Protein AF-A0A536K3T4-F1 (afdb_monomer_lite)

Foldseek 3Di:
DWEWEEEQADEPPDPDDDDDWWWDDDPPPDDPDDDDTYTDYHYAYDNDRPDDDPVLVVLVVVLVVLLVCLVPDPDDPVVSVVSVVVSVVSSVVSSVVRNDDDDDDDDPPPPPDDDDDDDDDDDDDDDDDDDDDDDDDDDDDDDDDDD

Sequence (147 aa):
MAVALQINLVSPNVTDFHPQNAAVASNGGCTGCDTVAWAIQYNIGADDPSQPSPEVRQLVAAMKAELAHIDSSSMTLAQAEAEIDGVIAQFRDLAASLTSQRDEATVPTTPSASPAPAGTPTPSGTPSPASGTTTATPSPAISPSPT

Radius of gyration: 37.5 Å; chains: 1; bounding box: 82×52×92 Å

Secondary structure (DSSP, 8-state):
-EEEEEEEEE-TT-S------------TT-SS----EEEEEEEEE-SSTT---HHHHHHHHHHHHHHHHHHHS---HHHHHHHHHHHHHHHHHHHHHHH------------------PPPPPP------------------------

pLDDT: mean 77.21, std 20.39, range [37.59, 96.81]

Structure (mmCIF, N/CA/C/O backbone):
data_AF-A0A536K3T4-F1
#
_entry.id   AF-A0A536K3T4-F1
#
loop_
_atom_site.group_PDB
_atom_site.id
_atom_site.type_symbol
_atom_site.label_atom_id
_atom_site.label_alt_id
_atom_site.label_comp_id
_atom_site.label_asym_id
_atom_site.label_entity_id
_atom_site.label_seq_id
_atom_site.pdbx_PDB_ins_code
_atom_site.Cartn_x
_atom_site.Cartn_y
_atom_site.Cartn_z
_atom_site.occupancy
_atom_site.B_iso_or_equiv
_atom_site.auth_seq_id
_atom_site.auth_comp_id
_atom_site.auth_asym_id
_atom_site.auth_atom_id
_atom_site.pdbx_PDB_model_num
ATOM 1 N N . MET A 1 1 ? -8.691 -3.110 13.087 1.00 87.69 1 MET A N 1
ATOM 2 C CA . MET A 1 1 ? -8.415 -2.760 11.677 1.00 87.69 1 MET A CA 1
ATOM 3 C C . MET A 1 1 ? -7.258 -3.614 11.183 1.00 87.69 1 MET A C 1
ATOM 5 O O . MET A 1 1 ? -6.480 -4.056 12.018 1.00 87.69 1 MET A O 1
ATOM 9 N N . ALA A 1 2 ? -7.159 -3.874 9.881 1.00 92.75 2 ALA A N 1
ATOM 10 C CA . ALA A 1 2 ? -6.054 -4.626 9.287 1.00 92.75 2 ALA A CA 1
ATOM 11 C C . ALA A 1 2 ? -5.630 -4.025 7.940 1.00 92.75 2 ALA A C 1
ATOM 13 O O . ALA A 1 2 ? -6.481 -3.625 7.149 1.00 92.75 2 ALA A O 1
ATOM 14 N N . VAL A 1 3 ? -4.328 -3.997 7.655 1.00 94.00 3 VAL A N 1
ATOM 15 C CA . VAL A 1 3 ? -3.789 -3.502 6.381 1.00 94.00 3 VAL A CA 1
ATOM 16 C C . VAL A 1 3 ? -2.708 -4.452 5.875 1.00 94.00 3 VAL A C 1
ATOM 18 O O . VAL A 1 3 ? -1.821 -4.840 6.631 1.00 94.00 3 VAL A O 1
ATOM 21 N N . ALA A 1 4 ? -2.776 -4.812 4.595 1.00 95.88 4 ALA A N 1
ATOM 22 C CA . ALA A 1 4 ? -1.800 -5.648 3.913 1.00 95.88 4 ALA A CA 1
ATOM 23 C C . ALA A 1 4 ? -1.393 -5.010 2.575 1.00 95.88 4 ALA A C 1
ATOM 25 O O . ALA A 1 4 ? -2.187 -4.930 1.633 1.00 95.88 4 ALA A O 1
ATOM 26 N N . LEU A 1 5 ? -0.147 -4.542 2.490 1.00 95.19 5 LEU A N 1
ATOM 27 C CA . LEU A 1 5 ? 0.412 -3.876 1.311 1.00 95.19 5 LEU A CA 1
ATOM 28 C C . LEU A 1 5 ? 1.543 -4.724 0.727 1.00 95.19 5 LEU A C 1
ATOM 30 O O . LEU A 1 5 ? 2.478 -5.087 1.442 1.00 95.19 5 LEU A O 1
ATOM 34 N N . GLN A 1 6 ? 1.472 -5.024 -0.569 1.00 95.12 6 GLN A N 1
ATOM 35 C CA . GLN A 1 6 ? 2.437 -5.896 -1.240 1.00 95.12 6 GLN A CA 1
ATOM 36 C C . GLN A 1 6 ? 2.824 -5.381 -2.630 1.00 95.12 6 GLN A C 1
ATOM 38 O O . GLN A 1 6 ? 1.965 -5.121 -3.468 1.00 95.12 6 GLN A O 1
ATOM 43 N N . ILE A 1 7 ? 4.127 -5.291 -2.902 1.00 93.12 7 ILE A N 1
ATOM 44 C CA . ILE A 1 7 ? 4.670 -5.099 -4.254 1.00 93.12 7 ILE A CA 1
ATOM 45 C C . ILE A 1 7 ? 5.516 -6.322 -4.579 1.00 93.12 7 ILE A C 1
ATOM 47 O O . ILE A 1 7 ? 6.496 -6.601 -3.892 1.00 93.12 7 ILE A O 1
ATOM 51 N N . ASN A 1 8 ? 5.140 -7.037 -5.632 1.00 92.06 8 ASN A N 1
ATOM 52 C CA . ASN A 1 8 ? 5.925 -8.122 -6.194 1.00 92.06 8 ASN A CA 1
ATOM 53 C C . ASN A 1 8 ? 6.708 -7.578 -7.389 1.00 92.06 8 ASN A C 1
ATOM 55 O O . ASN A 1 8 ? 6.102 -7.127 -8.360 1.00 92.06 8 ASN A O 1
ATOM 59 N N . LEU A 1 9 ? 8.039 -7.632 -7.321 1.00 90.44 9 LEU A N 1
ATOM 60 C CA . LEU A 1 9 ? 8.895 -7.449 -8.492 1.00 90.44 9 LEU A CA 1
ATOM 61 C C . LEU A 1 9 ? 9.038 -8.801 -9.179 1.00 90.44 9 LEU A C 1
ATOM 63 O O . LEU A 1 9 ? 9.450 -9.782 -8.560 1.00 90.44 9 LEU A O 1
ATOM 67 N N . VAL A 1 10 ? 8.648 -8.863 -10.444 1.00 91.12 10 VAL A N 1
ATOM 68 C CA . VAL A 1 10 ? 8.496 -10.114 -11.179 1.00 91.12 10 VAL A CA 1
ATOM 69 C C . VAL A 1 10 ? 9.396 -10.072 -12.401 1.00 91.12 10 VAL A C 1
ATOM 71 O O . VAL A 1 10 ? 9.423 -9.082 -13.129 1.00 91.12 10 VAL A O 1
ATOM 74 N N . SER A 1 11 ? 10.134 -11.156 -12.639 1.00 88.62 11 SER A N 1
ATOM 75 C CA . SER A 1 11 ? 10.880 -11.290 -13.888 1.00 88.62 11 SER A CA 1
ATOM 76 C C . SER A 1 11 ? 9.900 -11.347 -15.067 1.00 88.62 11 SER A C 1
ATOM 78 O O . SER A 1 11 ? 8.899 -12.065 -14.975 1.00 88.62 11 SER A O 1
ATOM 80 N N . PRO A 1 12 ? 10.189 -10.682 -16.199 1.00 85.38 12 PRO A N 1
ATOM 81 C CA . PRO A 1 12 ? 9.330 -10.732 -17.384 1.00 85.38 12 PRO A CA 1
ATOM 82 C C . PRO A 1 12 ? 9.155 -12.149 -17.959 1.00 85.38 12 PRO A C 1
ATOM 84 O O . PRO A 1 12 ? 8.228 -12.383 -18.728 1.00 85.38 12 PRO A O 1
ATOM 87 N N . ASN A 1 13 ? 10.012 -13.102 -17.573 1.00 88.75 13 ASN A N 1
ATOM 88 C CA . ASN A 1 13 ? 10.004 -14.476 -18.080 1.00 88.75 13 ASN A CA 1
ATOM 89 C C . ASN A 1 13 ? 9.280 -15.478 -17.163 1.00 88.75 13 ASN A C 1
ATOM 91 O O . ASN A 1 13 ? 9.396 -16.686 -17.378 1.00 88.75 13 ASN A O 1
ATOM 95 N N . VAL A 1 14 ? 8.582 -15.024 -16.115 1.00 89.88 14 VAL A N 1
ATOM 96 C CA . VAL A 1 14 ? 7.861 -15.943 -15.224 1.00 89.88 14 VAL A CA 1
ATOM 97 C C . VAL A 1 14 ? 6.678 -16.583 -15.963 1.00 89.88 14 VAL A C 1
ATOM 99 O O . VAL A 1 14 ? 5.908 -15.899 -16.634 1.00 89.88 14 VAL A O 1
ATOM 102 N N . THR A 1 15 ? 6.527 -17.902 -15.848 1.00 89.38 15 THR A N 1
ATOM 103 C CA . THR A 1 15 ? 5.439 -18.658 -16.499 1.00 89.38 15 THR A CA 1
ATOM 104 C C . THR A 1 15 ? 4.378 -19.152 -15.523 1.00 89.38 15 THR A C 1
ATOM 106 O O . THR A 1 15 ? 3.254 -19.423 -15.937 1.00 89.38 15 THR A O 1
ATOM 109 N N . ASP A 1 16 ? 4.717 -19.235 -14.239 1.00 92.38 16 ASP A N 1
ATOM 110 C CA . ASP A 1 16 ? 3.822 -19.622 -13.153 1.00 92.38 16 ASP A CA 1
ATOM 111 C C . ASP A 1 16 ? 3.853 -18.536 -12.072 1.00 92.38 16 ASP A C 1
ATOM 113 O O . ASP A 1 16 ? 4.888 -18.294 -11.447 1.00 92.38 16 ASP A O 1
ATOM 117 N N . PHE A 1 17 ? 2.744 -17.811 -11.908 1.00 92.00 17 PHE A N 1
ATOM 118 C CA . PHE A 1 17 ? 2.679 -16.640 -11.035 1.00 92.00 17 PHE A CA 1
ATOM 119 C C . PHE A 1 17 ? 1.302 -16.505 -10.377 1.00 92.00 17 PHE A C 1
ATOM 121 O O . PHE A 1 17 ? 0.324 -16.099 -11.006 1.00 92.00 17 PHE A O 1
ATOM 128 N N . HIS A 1 18 ? 1.242 -16.821 -9.080 1.00 94.50 18 HIS A N 1
ATOM 129 C CA . HIS A 1 18 ? 0.016 -16.843 -8.276 1.00 94.50 18 HIS A CA 1
ATOM 130 C C . HIS A 1 18 ? 0.171 -16.028 -6.977 1.00 94.50 18 HIS A C 1
ATOM 132 O O . HIS A 1 18 ? 0.276 -16.604 -5.892 1.00 94.50 18 HIS A O 1
ATOM 138 N N . PRO A 1 19 ? 0.218 -14.687 -7.053 1.00 94.12 19 PRO A N 1
ATOM 139 C CA . PRO A 1 19 ? 0.399 -13.850 -5.874 1.00 94.12 19 PRO A CA 1
ATOM 140 C C . PRO A 1 19 ? -0.878 -13.804 -5.021 1.00 94.12 19 PRO A C 1
ATOM 142 O O . PRO A 1 19 ? -1.991 -13.732 -5.548 1.00 94.12 19 PRO A O 1
ATOM 145 N N . GLN A 1 20 ? -0.712 -13.832 -3.698 1.00 95.62 20 GLN A N 1
ATOM 146 C CA . GLN A 1 20 ? -1.803 -13.790 -2.726 1.00 95.62 20 GLN A CA 1
ATOM 147 C C . GLN A 1 20 ? -1.548 -12.685 -1.702 1.00 95.62 20 GLN A C 1
ATOM 149 O O . GLN A 1 20 ? -0.506 -12.681 -1.051 1.00 95.62 20 GLN A O 1
ATOM 154 N N . ASN A 1 21 ? -2.539 -11.812 -1.524 1.00 96.44 21 ASN A N 1
ATOM 155 C CA . ASN A 1 21 ? -2.553 -10.774 -0.502 1.00 96.44 21 ASN A CA 1
ATOM 156 C C . ASN A 1 21 ? -3.934 -10.731 0.156 1.00 96.44 21 ASN A C 1
ATOM 158 O O . ASN A 1 21 ? -4.951 -10.760 -0.540 1.00 96.44 21 ASN A O 1
ATOM 162 N N . ALA A 1 22 ? -3.980 -10.649 1.482 1.00 95.75 22 ALA A N 1
ATOM 163 C CA . ALA A 1 22 ? -5.227 -10.612 2.232 1.00 95.75 22 ALA A CA 1
ATOM 164 C C . ALA A 1 22 ? -5.067 -9.803 3.520 1.00 95.75 22 ALA A C 1
ATOM 166 O O . ALA A 1 22 ? -4.049 -9.888 4.202 1.00 95.75 22 ALA A O 1
ATOM 167 N N . ALA A 1 23 ? -6.120 -9.073 3.879 1.00 96.50 23 ALA A N 1
ATOM 168 C CA . ALA A 1 23 ? -6.272 -8.423 5.171 1.00 96.50 23 ALA A CA 1
ATOM 169 C C . ALA A 1 23 ? -7.625 -8.823 5.755 1.00 96.50 23 ALA A C 1
ATOM 171 O O . ALA A 1 23 ? -8.633 -8.834 5.049 1.00 96.50 23 ALA A O 1
ATOM 172 N N . VAL A 1 24 ? -7.647 -9.161 7.043 1.00 94.06 24 VAL A N 1
ATOM 173 C CA . VAL A 1 24 ? -8.853 -9.617 7.738 1.00 94.06 24 VAL A CA 1
ATOM 174 C C . VAL A 1 24 ? -9.008 -8.819 9.022 1.00 94.06 24 VAL A C 1
ATOM 176 O O . VAL A 1 24 ? -8.098 -8.779 9.845 1.00 94.06 24 VAL A O 1
ATOM 179 N N . ALA A 1 25 ? -10.176 -8.208 9.202 1.00 92.62 25 ALA A N 1
ATOM 180 C CA . ALA A 1 25 ? -10.577 -7.559 10.442 1.00 92.62 25 ALA A CA 1
ATOM 181 C C . ALA A 1 25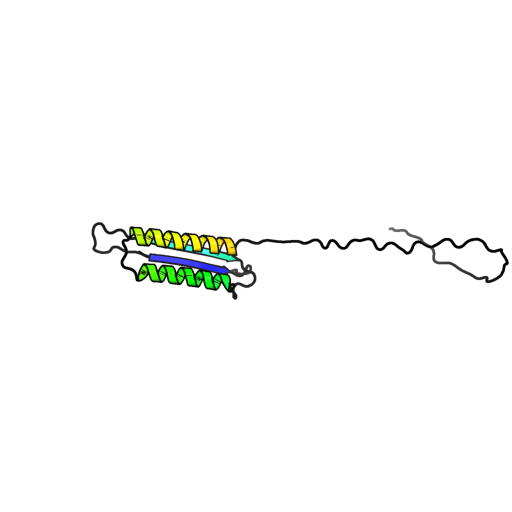 ? -11.936 -8.118 10.884 1.00 92.62 25 ALA A C 1
ATOM 183 O O . ALA A 1 25 ? -12.801 -8.376 10.051 1.00 92.62 25 ALA A O 1
ATOM 184 N N . SER A 1 26 ? -12.106 -8.335 12.188 1.00 90.88 26 SER A N 1
ATOM 185 C CA . SER A 1 26 ? -13.321 -8.904 12.779 1.00 90.88 26 SER A CA 1
ATOM 186 C C . SER A 1 26 ? -13.684 -8.153 14.057 1.00 90.88 26 SER A C 1
ATOM 188 O O . SER A 1 26 ? -12.801 -7.805 14.839 1.00 90.88 26 SER A O 1
ATOM 190 N N . ASN A 1 27 ? -14.979 -7.909 14.259 1.00 87.50 27 ASN A N 1
ATOM 191 C CA . ASN A 1 27 ? -15.574 -7.227 15.414 1.00 87.50 27 ASN A CA 1
ATOM 192 C C . ASN A 1 27 ? -16.348 -8.199 16.328 1.00 87.50 27 ASN A C 1
ATOM 194 O O 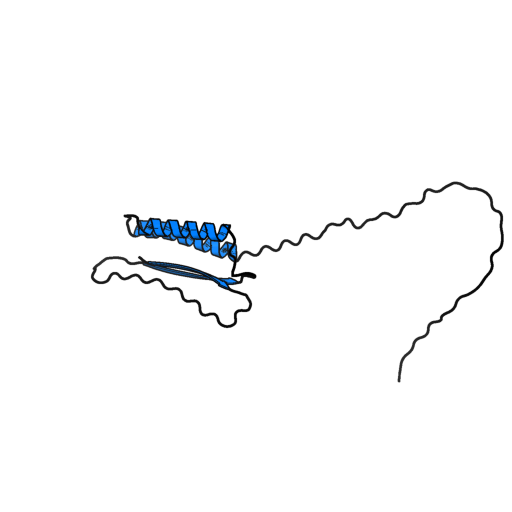. ASN A 1 27 ? -17.338 -7.826 16.958 1.00 87.50 27 ASN A O 1
ATOM 198 N N . GLY A 1 28 ? -15.924 -9.467 16.369 1.00 88.38 28 GLY A N 1
ATOM 199 C CA . GLY A 1 28 ? -16.628 -10.536 17.076 1.00 88.38 28 GLY A CA 1
ATOM 200 C C . GLY A 1 28 ? -17.036 -10.164 18.507 1.00 88.38 28 GLY A C 1
ATOM 201 O O . GLY A 1 28 ? -16.203 -9.785 19.326 1.00 88.38 28 GLY A O 1
ATOM 202 N N . GLY A 1 29 ? -18.329 -10.310 18.808 1.00 83.56 29 GLY A N 1
ATOM 203 C CA . GLY A 1 29 ? -18.873 -10.108 20.152 1.00 83.56 29 GLY A CA 1
ATOM 204 C C . GLY A 1 29 ? -19.131 -8.655 20.553 1.00 83.56 29 GLY A C 1
ATOM 205 O O . GLY A 1 29 ? -19.435 -8.423 21.722 1.00 83.56 29 GLY A O 1
ATOM 206 N N . CYS A 1 30 ? -19.054 -7.688 19.633 1.00 87.75 30 CYS A N 1
ATOM 207 C CA . CYS A 1 30 ? -19.441 -6.312 19.926 1.00 87.75 30 CYS A CA 1
ATOM 208 C C . CYS A 1 30 ? -20.604 -5.816 19.054 1.00 87.75 30 CYS A C 1
ATOM 210 O O . CYS A 1 30 ? -20.764 -6.204 17.896 1.00 87.75 30 CYS A O 1
ATOM 212 N N . THR A 1 31 ? -21.411 -4.920 19.623 1.00 84.25 31 THR A N 1
ATOM 213 C CA . THR A 1 31 ? -22.514 -4.251 18.927 1.00 84.25 31 THR A CA 1
ATOM 214 C C . THR A 1 31 ? -22.098 -2.820 18.628 1.00 84.25 31 THR A C 1
ATOM 216 O O . THR A 1 31 ? -21.816 -2.061 19.552 1.00 84.25 31 THR A O 1
ATOM 219 N N . GLY A 1 32 ? -22.080 -2.452 17.347 1.00 81.12 32 GLY A N 1
ATOM 220 C CA . GLY A 1 32 ? -21.764 -1.090 16.918 1.00 81.12 32 GLY A CA 1
ATOM 221 C C . GLY A 1 32 ? -20.273 -0.745 16.866 1.00 81.12 32 GLY A C 1
ATOM 222 O O . GLY A 1 32 ? -19.958 0.438 16.883 1.00 81.12 32 GLY A O 1
ATOM 223 N N . CYS A 1 33 ? -19.360 -1.727 16.809 1.00 88.69 33 CYS A N 1
ATOM 224 C CA . CYS A 1 33 ? -17.981 -1.433 16.405 1.00 88.69 33 CYS A CA 1
ATOM 225 C C . CYS A 1 33 ? -17.813 -1.572 14.900 1.00 88.69 33 CYS A C 1
ATOM 227 O O . CYS A 1 33 ? -18.253 -2.560 14.300 1.00 88.69 33 CYS A O 1
ATOM 229 N N . ASP A 1 34 ? -17.050 -0.643 14.349 1.00 86.50 34 ASP A N 1
ATOM 230 C CA . ASP A 1 34 ? -16.588 -0.677 12.977 1.00 86.50 34 ASP A CA 1
ATOM 231 C C . ASP A 1 34 ? -15.242 -1.400 12.882 1.00 86.50 34 ASP A C 1
ATOM 233 O O . ASP A 1 34 ? -14.367 -1.288 13.748 1.00 86.50 34 ASP A O 1
ATOM 237 N N . THR A 1 35 ? -15.071 -2.165 11.809 1.00 89.50 35 THR A N 1
ATOM 238 C CA . THR A 1 35 ? -13.794 -2.788 11.468 1.00 89.50 35 THR A CA 1
ATOM 239 C C . THR A 1 35 ? -13.516 -2.623 9.999 1.00 89.50 35 THR A C 1
ATOM 241 O O . THR A 1 35 ? -14.351 -2.955 9.163 1.00 89.50 35 THR A O 1
ATOM 244 N N . VAL A 1 36 ? -12.299 -2.190 9.705 1.00 89.88 36 VAL A N 1
ATOM 245 C CA . VAL A 1 36 ? -11.840 -1.948 8.344 1.00 89.88 36 VAL A CA 1
ATOM 246 C C . VAL A 1 36 ? -10.642 -2.838 8.031 1.00 89.88 36 VAL A C 1
ATOM 248 O O . VAL A 1 36 ? -9.786 -3.075 8.893 1.00 89.88 36 VAL A O 1
ATOM 251 N N . ALA A 1 37 ? -10.615 -3.364 6.807 1.00 94.56 37 ALA A N 1
ATOM 252 C CA . ALA A 1 37 ? -9.540 -4.192 6.283 1.00 94.56 37 ALA A CA 1
ATOM 253 C C . ALA A 1 37 ? -9.173 -3.755 4.858 1.00 94.56 37 ALA A C 1
ATOM 255 O O . ALA A 1 37 ? -10.050 -3.669 4.000 1.00 94.56 37 ALA A O 1
ATOM 256 N N . TRP A 1 38 ? -7.884 -3.522 4.605 1.00 94.50 38 TRP A N 1
ATOM 257 C CA . TRP A 1 38 ? -7.360 -3.140 3.290 1.00 94.50 38 TRP A CA 1
ATOM 258 C C . TRP A 1 38 ? -6.288 -4.110 2.824 1.00 94.50 38 TRP A C 1
ATOM 260 O O . TRP A 1 38 ? -5.312 -4.338 3.531 1.00 94.50 38 TRP A O 1
ATOM 270 N N . ALA A 1 39 ? -6.429 -4.626 1.606 1.00 96.81 39 ALA A N 1
ATOM 271 C CA . ALA A 1 39 ? -5.398 -5.413 0.945 1.00 96.81 39 ALA A CA 1
ATOM 272 C C . ALA A 1 39 ? -5.105 -4.806 -0.430 1.00 96.81 39 ALA A C 1
ATOM 274 O O . ALA A 1 39 ? -5.979 -4.781 -1.295 1.00 96.81 39 ALA A O 1
ATOM 275 N N . ILE A 1 40 ? -3.886 -4.301 -0.631 1.00 95.81 40 ILE A N 1
ATOM 276 C CA . ILE A 1 40 ? -3.442 -3.718 -1.903 1.00 95.81 40 ILE A CA 1
ATOM 277 C C . ILE A 1 40 ? -2.204 -4.462 -2.383 1.00 95.81 40 ILE A C 1
ATOM 279 O O . ILE A 1 40 ? -1.233 -4.614 -1.643 1.00 95.81 40 ILE A O 1
ATOM 283 N N . GLN A 1 41 ? -2.240 -4.926 -3.630 1.00 95.88 41 GLN A N 1
ATOM 284 C CA . GLN A 1 41 ? -1.146 -5.668 -4.241 1.00 95.88 41 GLN A CA 1
ATOM 285 C C . GLN A 1 41 ? -0.817 -5.121 -5.632 1.00 95.88 41 GLN A C 1
ATOM 287 O O . GLN A 1 41 ? -1.710 -4.994 -6.468 1.00 95.88 41 GLN A O 1
ATOM 292 N N . TYR A 1 42 ? 0.469 -4.887 -5.894 1.00 94.12 42 TYR A N 1
ATOM 293 C CA . TYR A 1 42 ? 1.009 -4.600 -7.222 1.00 94.12 42 TYR A CA 1
ATOM 294 C C . TYR A 1 42 ? 1.962 -5.705 -7.664 1.00 94.12 42 TYR A C 1
ATOM 296 O O . TYR A 1 42 ? 2.747 -6.214 -6.868 1.00 94.12 42 TYR A O 1
ATOM 304 N N . ASN A 1 43 ? 1.916 -6.041 -8.950 1.00 93.06 43 ASN A N 1
ATOM 305 C CA . ASN A 1 43 ? 2.856 -6.953 -9.589 1.00 93.06 43 ASN A CA 1
ATOM 306 C C . ASN A 1 43 ? 3.529 -6.183 -10.723 1.00 93.06 43 ASN A C 1
ATOM 308 O O . ASN A 1 43 ? 2.850 -5.765 -11.659 1.00 93.06 43 ASN A O 1
ATOM 312 N N . ILE A 1 44 ? 4.830 -5.945 -10.602 1.00 89.88 44 ILE A N 1
ATOM 313 C CA . ILE A 1 44 ? 5.581 -5.042 -11.473 1.00 89.88 44 ILE A CA 1
ATOM 314 C C . ILE A 1 44 ? 6.704 -5.833 -12.134 1.00 89.88 44 ILE A C 1
ATOM 316 O O . ILE A 1 44 ? 7.483 -6.496 -11.451 1.00 89.88 44 ILE A O 1
ATOM 320 N N . GLY A 1 45 ? 6.772 -5.771 -13.463 1.00 88.00 45 GLY A N 1
ATOM 321 C CA . GLY A 1 45 ? 7.870 -6.356 -14.226 1.00 88.00 45 GLY A CA 1
ATOM 322 C C . GLY A 1 45 ? 9.170 -5.596 -13.971 1.00 88.00 45 GLY A C 1
ATOM 323 O O . GLY A 1 45 ? 9.178 -4.371 -14.061 1.00 88.00 45 GLY A O 1
ATOM 324 N N . ALA A 1 46 ? 10.250 -6.306 -13.660 1.00 85.75 46 ALA A N 1
ATOM 325 C CA . ALA A 1 46 ? 11.575 -5.723 -13.464 1.00 85.75 46 ALA A CA 1
ATOM 326 C C . ALA A 1 46 ? 12.651 -6.588 -14.132 1.00 85.75 46 ALA A C 1
ATOM 328 O O . ALA A 1 46 ? 12.581 -7.818 -14.070 1.00 85.75 46 ALA A O 1
ATOM 329 N N . ASP A 1 47 ? 13.655 -5.943 -14.734 1.00 83.19 47 ASP A N 1
ATOM 330 C CA . ASP A 1 47 ? 14.789 -6.638 -15.360 1.00 83.19 47 ASP A CA 1
ATOM 331 C C . ASP A 1 47 ? 15.635 -7.386 -14.319 1.00 83.19 47 ASP A C 1
ATOM 333 O O . ASP A 1 47 ? 15.970 -8.555 -14.513 1.00 83.19 47 ASP A O 1
ATOM 337 N N . ASP A 1 48 ? 15.911 -6.741 -13.179 1.00 82.94 48 ASP A N 1
ATOM 338 C CA . ASP A 1 48 ? 16.484 -7.370 -11.985 1.00 82.94 48 ASP A CA 1
ATOM 339 C C . ASP A 1 48 ? 15.516 -7.230 -10.792 1.00 82.94 48 ASP A C 1
ATOM 341 O O . ASP A 1 48 ? 15.555 -6.235 -10.063 1.00 82.94 48 ASP A O 1
ATOM 345 N N . PRO A 1 49 ? 14.636 -8.220 -10.553 1.00 81.94 49 PRO A N 1
ATOM 346 C CA . PRO A 1 49 ? 13.704 -8.186 -9.429 1.00 81.94 49 PRO A CA 1
ATOM 347 C C . PRO A 1 49 ? 14.379 -8.443 -8.068 1.00 81.94 49 PRO A C 1
ATOM 349 O O . PRO A 1 49 ? 13.725 -8.303 -7.034 1.00 81.94 49 PRO A O 1
ATOM 352 N N . SER A 1 50 ? 15.661 -8.836 -8.035 1.00 83.19 50 SER A N 1
ATOM 353 C CA . SER A 1 50 ? 16.361 -9.222 -6.801 1.00 83.19 50 SER A CA 1
ATOM 354 C C . SER A 1 50 ? 16.988 -8.044 -6.049 1.00 83.19 50 SER A C 1
ATOM 356 O O . SER A 1 50 ? 17.296 -8.162 -4.860 1.00 83.19 50 SER A O 1
ATOM 358 N N . GLN A 1 51 ? 17.143 -6.893 -6.708 1.00 78.19 51 GLN A N 1
ATOM 359 C CA . GLN A 1 51 ? 17.829 -5.729 -6.150 1.00 78.19 51 GLN A CA 1
ATOM 360 C C . GLN A 1 51 ? 17.003 -4.445 -6.295 1.00 78.19 51 GLN A C 1
ATOM 362 O O . GLN A 1 51 ? 17.271 -3.626 -7.173 1.00 78.19 51 GLN A O 1
ATOM 367 N N . PRO A 1 52 ? 16.029 -4.204 -5.396 1.00 80.31 52 PRO A N 1
ATOM 368 C CA . PRO A 1 52 ? 15.374 -2.904 -5.328 1.00 80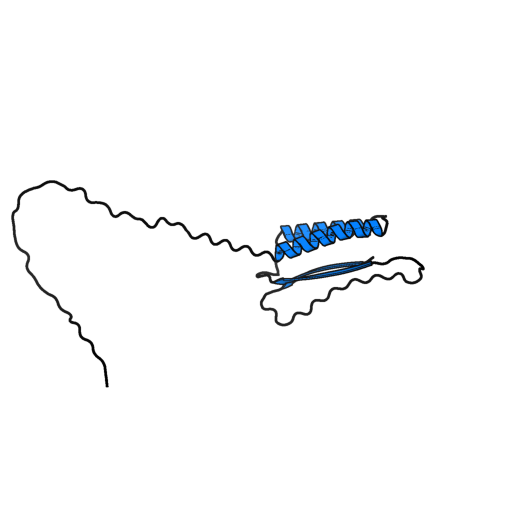.31 52 PRO A CA 1
ATOM 369 C C . PRO A 1 52 ? 16.396 -1.810 -4.994 1.00 80.31 52 PRO A C 1
ATOM 371 O O . PRO A 1 52 ? 17.318 -2.031 -4.196 1.00 80.31 52 PRO A O 1
ATOM 374 N N . SER A 1 53 ? 16.213 -0.621 -5.575 1.00 84.44 53 SER A N 1
ATOM 375 C CA . SER A 1 53 ? 17.114 0.512 -5.358 1.00 84.44 53 SER A CA 1
ATOM 376 C C . SER A 1 53 ? 17.161 0.930 -3.873 1.00 84.44 53 SER A C 1
ATOM 378 O O . SER A 1 53 ? 16.224 0.651 -3.109 1.00 84.44 53 SER A O 1
ATOM 380 N N . PRO A 1 54 ? 18.243 1.586 -3.410 1.00 86.56 54 PRO A N 1
ATOM 381 C CA . PRO A 1 54 ? 18.319 2.129 -2.054 1.00 86.56 54 PRO A CA 1
ATOM 382 C C . PRO A 1 54 ? 17.122 3.013 -1.681 1.00 86.56 54 PRO A C 1
ATOM 384 O O . PRO A 1 54 ? 16.606 2.891 -0.572 1.00 86.56 54 PRO A O 1
ATOM 387 N N . GLU A 1 55 ? 16.652 3.836 -2.615 1.00 84.62 55 GLU A N 1
ATOM 388 C CA . GLU A 1 55 ? 15.525 4.754 -2.441 1.00 84.62 55 GLU A CA 1
ATOM 389 C C . GLU A 1 55 ? 14.222 3.985 -2.200 1.00 84.62 55 GLU A C 1
ATOM 391 O O . GLU A 1 55 ? 13.497 4.280 -1.250 1.00 84.62 55 GLU A O 1
ATOM 396 N N . VAL A 1 56 ? 13.963 2.937 -2.992 1.00 87.69 56 VAL A N 1
ATOM 397 C CA . VAL A 1 56 ? 12.800 2.052 -2.815 1.00 87.69 56 VAL A CA 1
ATOM 398 C C . VAL A 1 56 ? 12.828 1.405 -1.432 1.00 87.69 56 VAL A C 1
ATOM 400 O O . VAL A 1 56 ? 11.823 1.400 -0.721 1.00 87.69 56 VAL A O 1
ATOM 403 N N . ARG A 1 57 ? 13.989 0.888 -1.009 1.00 89.94 57 ARG A N 1
ATOM 404 C CA . ARG A 1 57 ? 14.145 0.279 0.322 1.00 89.94 57 ARG A CA 1
ATOM 405 C C . ARG A 1 57 ? 13.885 1.282 1.442 1.00 89.94 57 ARG A C 1
ATOM 407 O O . ARG A 1 57 ? 13.252 0.926 2.434 1.00 89.94 57 ARG A O 1
ATOM 414 N N . GLN A 1 58 ? 14.357 2.516 1.285 1.00 90.31 58 GLN A N 1
ATOM 415 C CA . GLN A 1 58 ? 14.166 3.572 2.270 1.00 90.31 58 GLN A CA 1
ATOM 416 C C . GLN A 1 58 ? 12.698 3.997 2.369 1.00 90.31 58 GLN A C 1
ATOM 418 O O . GLN A 1 58 ? 12.185 4.114 3.479 1.00 90.31 58 GLN A O 1
ATOM 423 N N . LEU A 1 59 ? 12.002 4.141 1.239 1.00 90.44 59 LEU A N 1
ATOM 424 C CA . LEU A 1 59 ? 10.578 4.471 1.231 1.00 90.44 59 LEU A CA 1
ATOM 425 C C . LEU A 1 59 ? 9.733 3.351 1.853 1.00 90.44 59 LEU A C 1
ATOM 427 O O . LEU A 1 59 ? 8.863 3.613 2.678 1.00 90.44 59 LEU A O 1
ATOM 431 N N . VAL A 1 60 ? 10.037 2.087 1.543 1.00 91.88 60 VAL A N 1
ATOM 432 C CA . VAL A 1 60 ? 9.382 0.939 2.193 1.00 91.88 60 VAL A CA 1
ATOM 433 C C . VAL A 1 60 ? 9.640 0.929 3.701 1.00 91.88 60 VAL A C 1
ATOM 435 O O . VAL A 1 60 ? 8.732 0.628 4.475 1.00 91.88 60 VAL A O 1
ATOM 438 N N . ALA A 1 61 ? 10.858 1.252 4.142 1.00 93.50 61 ALA A N 1
ATOM 439 C CA . ALA A 1 61 ? 11.172 1.344 5.565 1.00 93.50 61 ALA A CA 1
ATOM 440 C C . ALA A 1 61 ? 10.402 2.484 6.255 1.00 93.50 61 ALA A C 1
ATOM 442 O O . ALA A 1 61 ? 9.911 2.284 7.364 1.00 93.50 61 ALA A O 1
ATOM 443 N N . ALA A 1 62 ? 10.251 3.634 5.592 1.00 93.75 62 ALA A N 1
ATOM 444 C CA . ALA A 1 62 ? 9.463 4.758 6.092 1.00 93.75 62 ALA A CA 1
ATOM 445 C C . ALA A 1 62 ? 7.981 4.382 6.253 1.00 93.75 62 ALA A C 1
ATOM 447 O O . ALA A 1 62 ? 7.446 4.506 7.351 1.00 93.75 62 ALA A O 1
ATOM 448 N N . MET A 1 63 ? 7.360 3.797 5.221 1.00 93.25 63 MET A N 1
ATOM 449 C CA . MET A 1 63 ? 5.967 3.332 5.292 1.00 93.25 63 MET A CA 1
ATOM 450 C C . MET A 1 63 ? 5.760 2.283 6.397 1.00 93.25 63 MET A C 1
ATOM 452 O O . MET A 1 63 ? 4.755 2.303 7.102 1.00 93.25 63 MET A O 1
ATOM 456 N N . LYS A 1 64 ? 6.722 1.369 6.600 1.00 93.88 64 LYS A N 1
ATOM 457 C CA . LYS A 1 64 ? 6.676 0.399 7.711 1.00 93.88 64 LYS A CA 1
ATOM 458 C C . LYS A 1 64 ? 6.725 1.078 9.077 1.00 93.88 64 LYS A C 1
ATOM 460 O O . LYS A 1 64 ? 6.028 0.639 9.988 1.00 93.88 64 LYS A O 1
ATOM 465 N N . ALA A 1 65 ? 7.556 2.106 9.228 1.00 94.44 65 ALA A N 1
ATOM 466 C CA . ALA A 1 65 ? 7.651 2.860 10.471 1.00 94.44 65 ALA A CA 1
ATOM 467 C C . ALA A 1 65 ? 6.350 3.622 10.764 1.00 94.44 65 ALA A C 1
ATOM 469 O O . ALA A 1 65 ? 5.899 3.624 11.905 1.00 94.44 65 ALA A O 1
ATOM 470 N N . GLU A 1 66 ? 5.722 4.200 9.741 1.00 93.62 66 GLU A N 1
ATOM 471 C CA . GLU A 1 66 ? 4.433 4.890 9.851 1.00 93.62 66 GLU A CA 1
ATOM 472 C C . GLU A 1 66 ? 3.310 3.923 10.254 1.00 93.62 66 GLU A C 1
ATOM 474 O O . GLU A 1 66 ? 2.610 4.162 11.234 1.00 93.62 66 GLU A O 1
ATOM 479 N N . LEU A 1 67 ? 3.218 2.752 9.614 1.00 93.06 67 LEU A N 1
ATOM 480 C CA . LEU A 1 67 ? 2.264 1.709 10.015 1.00 93.06 67 LEU A CA 1
ATOM 481 C C . LEU A 1 67 ? 2.489 1.222 11.455 1.00 93.06 67 LEU A C 1
ATOM 483 O O . LEU A 1 67 ? 1.528 1.043 12.199 1.00 93.06 67 LEU A O 1
ATOM 487 N N . ALA A 1 68 ? 3.746 1.035 11.870 1.00 93.44 68 ALA A N 1
ATOM 488 C CA . ALA A 1 68 ? 4.073 0.646 13.243 1.00 93.44 68 ALA A CA 1
ATOM 489 C C . ALA A 1 68 ? 3.735 1.752 14.260 1.00 93.44 68 ALA A C 1
ATOM 491 O O . ALA A 1 68 ? 3.335 1.467 15.391 1.00 93.44 68 ALA A O 1
ATOM 492 N N . HIS A 1 69 ? 3.875 3.020 13.870 1.00 92.94 69 HIS A N 1
ATOM 493 C CA . HIS A 1 69 ? 3.450 4.151 14.684 1.00 92.94 69 HIS A CA 1
ATOM 494 C C . HIS A 1 69 ? 1.930 4.162 14.872 1.00 92.94 69 HIS A C 1
ATOM 496 O O . HIS A 1 69 ? 1.465 4.333 15.999 1.00 92.94 69 HIS A O 1
ATOM 502 N N . ILE A 1 70 ? 1.166 3.919 13.804 1.00 91.44 70 ILE A N 1
ATOM 503 C CA . ILE A 1 70 ? -0.299 3.863 13.857 1.00 91.44 70 ILE A CA 1
ATOM 504 C C . ILE A 1 70 ? -0.766 2.716 14.765 1.00 91.44 70 ILE A C 1
ATOM 506 O O . ILE A 1 70 ? -1.629 2.925 15.611 1.00 91.44 70 ILE A O 1
ATOM 510 N N . ASP A 1 71 ? -0.150 1.535 14.644 1.00 90.06 71 ASP A N 1
ATOM 511 C CA . ASP A 1 71 ? -0.477 0.348 15.452 1.00 90.06 71 ASP A CA 1
ATOM 512 C C . ASP A 1 71 ? -0.185 0.535 16.952 1.00 90.06 71 ASP A C 1
ATOM 514 O O . ASP A 1 71 ? -0.941 0.079 17.809 1.00 90.06 71 ASP A O 1
ATOM 518 N N . SER A 1 72 ? 0.898 1.243 17.285 1.00 92.06 72 SER A N 1
ATOM 519 C CA . SER A 1 72 ? 1.335 1.438 18.675 1.00 92.06 72 SER A CA 1
ATOM 520 C C . SER A 1 72 ? 0.730 2.660 19.373 1.00 92.06 72 SER A C 1
ATOM 522 O O . SER A 1 72 ? 0.883 2.811 20.588 1.00 92.06 72 SER A O 1
ATOM 524 N N . SER A 1 73 ? 0.043 3.536 18.640 1.00 91.31 73 SER A N 1
ATOM 525 C CA . SER A 1 73 ? -0.497 4.785 19.178 1.00 91.31 73 SER A CA 1
ATOM 526 C C . SER A 1 73 ? -1.944 4.646 19.645 1.00 91.31 73 SER A C 1
ATOM 528 O O . SER A 1 73 ? -2.775 3.985 19.026 1.00 91.31 73 SER A O 1
ATOM 530 N N . SER A 1 74 ? -2.292 5.342 20.729 1.00 89.00 74 SER A N 1
ATOM 531 C CA . SER A 1 74 ? -3.679 5.452 21.183 1.00 89.00 74 SER A CA 1
ATOM 532 C C . SER A 1 74 ? -4.421 6.512 20.364 1.00 89.00 74 SER A C 1
ATOM 534 O O . SER A 1 74 ? -4.374 7.699 20.692 1.00 89.00 74 SER A O 1
ATOM 536 N N . MET A 1 75 ? -5.104 6.096 19.303 1.00 90.31 75 MET A N 1
ATOM 537 C CA . MET A 1 75 ? -5.900 6.982 18.451 1.00 90.31 75 MET A CA 1
ATOM 538 C C . MET A 1 75 ? -7.290 6.406 18.166 1.00 90.31 75 MET A C 1
ATOM 540 O O . MET A 1 75 ? -7.555 5.225 18.391 1.00 90.31 75 MET A O 1
ATOM 544 N N . THR A 1 76 ? -8.206 7.261 17.710 1.00 91.31 76 THR A N 1
ATOM 545 C CA . THR A 1 76 ? -9.534 6.816 17.260 1.00 91.31 76 THR A CA 1
ATOM 546 C C . THR A 1 76 ? -9.427 6.056 15.937 1.00 91.31 76 THR A C 1
ATOM 548 O O . THR A 1 76 ? -8.479 6.265 15.183 1.00 91.31 76 THR A O 1
ATOM 551 N N . LEU A 1 77 ? -10.419 5.215 15.615 1.00 87.81 77 LEU A N 1
ATOM 552 C CA . LEU A 1 77 ? -10.452 4.509 14.328 1.00 87.81 77 LEU A CA 1
ATOM 553 C C . LEU A 1 77 ? -10.377 5.485 13.143 1.00 87.81 77 LEU A C 1
ATOM 555 O O . LEU A 1 77 ? -9.568 5.281 12.250 1.00 87.81 77 LEU A O 1
ATOM 559 N N . ALA A 1 78 ? -11.143 6.578 13.184 1.00 90.81 78 ALA A N 1
ATOM 560 C CA . ALA A 1 78 ? -11.151 7.581 12.120 1.00 90.81 78 ALA A CA 1
ATOM 561 C C . ALA A 1 78 ? -9.787 8.274 11.930 1.00 90.81 78 ALA A C 1
ATOM 563 O O . ALA A 1 78 ? -9.400 8.578 10.807 1.00 90.81 78 ALA A O 1
ATOM 564 N N . GLN A 1 79 ? -9.039 8.518 13.014 1.00 93.19 79 GLN A N 1
ATOM 565 C CA . GLN A 1 79 ? -7.667 9.026 12.901 1.00 93.19 79 GLN A CA 1
ATOM 566 C C . GLN A 1 79 ? -6.730 7.979 12.304 1.00 93.19 79 GLN A C 1
ATOM 568 O O . GLN A 1 79 ? -5.955 8.308 11.414 1.00 93.19 79 GLN A O 1
ATOM 573 N N . ALA A 1 80 ? -6.827 6.728 12.757 1.00 92.06 80 ALA A N 1
ATOM 574 C CA . ALA A 1 80 ? -6.002 5.645 12.236 1.00 92.06 80 ALA A CA 1
ATOM 575 C C . ALA A 1 80 ? -6.245 5.415 10.737 1.00 92.06 80 ALA A C 1
ATOM 577 O O . ALA A 1 80 ? -5.299 5.189 9.988 1.00 92.06 80 ALA A O 1
ATOM 578 N N . GLU A 1 81 ? -7.499 5.523 10.294 1.00 92.62 81 GLU A N 1
ATOM 579 C CA . GLU A 1 81 ? -7.879 5.466 8.881 1.00 92.62 81 GLU A CA 1
ATOM 580 C C . GLU A 1 81 ? -7.267 6.613 8.073 1.00 92.62 81 GLU A C 1
ATOM 582 O O . GLU A 1 81 ? -6.666 6.354 7.035 1.00 92.62 81 GLU A O 1
ATOM 587 N N . ALA A 1 82 ? -7.340 7.854 8.563 1.00 94.69 82 ALA A N 1
ATOM 588 C CA . ALA A 1 82 ? -6.764 9.005 7.867 1.00 94.69 82 ALA A CA 1
ATOM 589 C C . ALA A 1 82 ? -5.234 8.902 7.706 1.00 94.69 82 ALA A C 1
ATOM 591 O O . ALA A 1 82 ? -4.696 9.244 6.654 1.00 94.69 82 ALA A O 1
ATOM 592 N N . GLU A 1 83 ? -4.532 8.408 8.728 1.00 94.56 83 GLU A N 1
ATOM 593 C CA . GLU A 1 83 ? -3.084 8.161 8.662 1.00 94.56 83 GLU A CA 1
ATOM 594 C C . GLU A 1 83 ? -2.764 7.012 7.683 1.00 94.56 83 GLU A C 1
ATOM 596 O O . GLU A 1 83 ? -1.860 7.113 6.851 1.00 94.56 83 GLU A O 1
ATOM 601 N N . ILE A 1 84 ? -3.555 5.931 7.694 1.00 95.06 84 ILE A N 1
ATOM 602 C CA . ILE A 1 84 ? -3.405 4.823 6.735 1.00 95.06 84 ILE A CA 1
ATOM 603 C C . ILE A 1 84 ? -3.663 5.266 5.301 1.00 95.06 84 ILE A C 1
ATOM 605 O O . ILE A 1 84 ? -2.960 4.802 4.404 1.00 95.06 84 ILE A O 1
ATOM 609 N N . ASP A 1 85 ? -4.620 6.158 5.060 1.00 95.62 85 ASP A N 1
ATOM 610 C CA . ASP A 1 85 ? -4.849 6.724 3.730 1.00 95.62 85 ASP A CA 1
ATOM 611 C C . ASP A 1 85 ? -3.592 7.440 3.208 1.00 95.62 85 ASP A C 1
ATOM 613 O O . ASP A 1 85 ? -3.261 7.321 2.023 1.00 95.62 85 ASP A O 1
ATOM 617 N N . GLY A 1 86 ? -2.840 8.101 4.096 1.00 95.38 86 GLY A N 1
ATOM 618 C CA . GLY A 1 86 ? -1.524 8.671 3.805 1.00 95.38 86 GLY A CA 1
ATOM 619 C C . GLY A 1 86 ? -0.499 7.613 3.388 1.00 95.38 86 GLY A C 1
ATOM 620 O O . GLY A 1 86 ? 0.127 7.738 2.332 1.00 95.38 86 GLY A O 1
ATOM 621 N N . VAL A 1 87 ? -0.380 6.524 4.153 1.00 95.50 87 VAL A N 1
ATOM 622 C CA . VAL A 1 87 ? 0.503 5.394 3.807 1.00 95.50 87 VAL A CA 1
ATOM 623 C C . VAL A 1 87 ? 0.100 4.759 2.473 1.00 95.50 87 VAL A C 1
ATOM 625 O O . VAL A 1 87 ? 0.951 4.445 1.641 1.00 95.50 87 VAL A O 1
ATOM 628 N N . ILE A 1 88 ? -1.200 4.576 2.236 1.00 95.56 88 ILE A N 1
ATOM 629 C CA . ILE A 1 88 ? -1.729 4.011 0.991 1.00 95.56 88 ILE A CA 1
ATOM 630 C C . ILE A 1 88 ? -1.396 4.920 -0.197 1.00 95.56 88 ILE A C 1
ATOM 632 O O . ILE A 1 88 ? -1.062 4.411 -1.270 1.00 95.56 88 ILE A O 1
ATOM 636 N N . ALA A 1 89 ? -1.468 6.242 -0.036 1.00 96.38 89 ALA A N 1
ATOM 637 C CA . ALA A 1 89 ? -1.064 7.184 -1.075 1.00 96.38 89 ALA A CA 1
ATOM 638 C C . ALA A 1 89 ? 0.431 7.042 -1.406 1.00 96.38 89 ALA A C 1
ATOM 640 O O . ALA A 1 89 ? 0.770 6.809 -2.565 1.00 96.38 89 ALA A O 1
ATOM 641 N N . GLN A 1 90 ? 1.307 7.039 -0.395 1.00 94.50 90 GLN A N 1
ATOM 642 C CA . GLN A 1 90 ? 2.748 6.817 -0.589 1.00 94.50 90 GLN A CA 1
ATOM 643 C C . GLN A 1 90 ? 3.041 5.474 -1.275 1.00 94.50 90 GLN A C 1
ATOM 645 O O . GLN A 1 90 ? 3.901 5.375 -2.151 1.00 94.50 90 GLN A O 1
ATOM 650 N N . PHE A 1 91 ? 2.298 4.429 -0.910 1.00 95.00 91 PHE A N 1
ATOM 651 C CA . PHE A 1 91 ? 2.423 3.104 -1.506 1.00 95.00 91 PHE A CA 1
ATOM 652 C C . PHE A 1 91 ? 2.029 3.086 -2.990 1.00 95.00 91 PHE A C 1
ATOM 654 O O . PHE A 1 91 ? 2.708 2.458 -3.807 1.00 95.00 91 PHE A O 1
ATOM 661 N N . ARG A 1 92 ? 0.953 3.795 -3.356 1.00 94.75 92 ARG A N 1
ATOM 662 C CA . ARG A 1 92 ? 0.529 3.979 -4.754 1.00 94.75 92 ARG A CA 1
ATOM 663 C C . ARG A 1 92 ? 1.569 4.755 -5.554 1.00 94.75 92 ARG A C 1
ATOM 665 O O . ARG A 1 92 ? 1.882 4.348 -6.671 1.00 94.75 92 ARG A O 1
ATOM 672 N N . ASP A 1 93 ? 2.134 5.809 -4.976 1.00 93.44 93 ASP A N 1
ATOM 673 C CA . ASP A 1 93 ? 3.173 6.618 -5.617 1.00 93.44 93 ASP A CA 1
ATOM 674 C C . ASP A 1 93 ? 4.455 5.810 -5.845 1.00 93.44 93 ASP A C 1
ATOM 676 O O . ASP A 1 93 ? 5.049 5.873 -6.923 1.00 93.44 93 ASP A O 1
ATOM 680 N N . LEU A 1 94 ? 4.846 4.969 -4.880 1.00 91.69 94 LEU A N 1
ATOM 681 C CA . LEU A 1 94 ? 5.951 4.030 -5.060 1.00 91.69 94 LEU A CA 1
ATOM 682 C C . LEU A 1 94 ? 5.678 3.082 -6.228 1.00 91.69 94 LEU A C 1
ATOM 684 O O . LEU A 1 94 ? 6.521 2.943 -7.114 1.00 91.69 94 LEU A O 1
ATOM 688 N N . ALA A 1 95 ? 4.506 2.448 -6.259 1.00 91.62 95 ALA A N 1
ATOM 689 C CA . ALA A 1 95 ? 4.144 1.549 -7.348 1.00 91.62 95 ALA A CA 1
ATOM 690 C C . ALA A 1 95 ? 4.171 2.267 -8.708 1.00 91.62 95 ALA A C 1
ATOM 692 O O . ALA A 1 95 ? 4.746 1.744 -9.662 1.00 91.62 95 ALA A O 1
ATOM 693 N N . ALA A 1 96 ? 3.638 3.490 -8.779 1.00 91.00 96 ALA A N 1
ATOM 694 C CA . ALA A 1 96 ? 3.680 4.314 -9.982 1.00 91.00 96 ALA A CA 1
ATOM 695 C C . ALA A 1 96 ? 5.123 4.623 -10.418 1.00 91.00 96 ALA A C 1
ATOM 697 O O . ALA A 1 96 ? 5.450 4.499 -11.603 1.00 91.00 96 ALA A O 1
ATOM 698 N N . SER A 1 97 ? 6.005 4.955 -9.469 1.00 88.06 97 SER A N 1
ATOM 699 C CA . SER A 1 97 ? 7.420 5.227 -9.748 1.00 88.06 97 SER A CA 1
ATOM 700 C C . SER A 1 97 ? 8.142 4.005 -10.320 1.00 88.06 97 SER A C 1
ATOM 702 O O . SER A 1 97 ? 8.890 4.132 -11.283 1.00 88.06 97 SER A O 1
ATOM 704 N N . LEU A 1 98 ? 7.844 2.808 -9.804 1.00 86.56 98 LEU A N 1
ATOM 705 C CA . LEU A 1 98 ? 8.422 1.545 -10.268 1.00 86.56 98 LEU A CA 1
ATOM 706 C C . LEU A 1 98 ? 7.927 1.143 -11.663 1.00 86.56 98 LEU A C 1
ATOM 708 O O . LEU A 1 98 ? 8.641 0.465 -12.393 1.00 86.56 98 LEU A O 1
ATOM 712 N N . THR A 1 99 ? 6.718 1.556 -12.048 1.00 83.00 99 THR A N 1
ATOM 713 C CA . THR A 1 99 ? 6.178 1.322 -13.400 1.00 83.00 99 THR A CA 1
ATOM 714 C C . THR A 1 99 ? 6.574 2.389 -14.421 1.00 83.00 99 THR A C 1
ATOM 716 O O . THR A 1 99 ? 6.329 2.219 -15.615 1.00 83.00 99 THR A O 1
ATOM 719 N N . SER A 1 100 ? 7.162 3.499 -13.975 1.00 76.06 100 SER A N 1
ATOM 720 C CA . SER A 1 100 ? 7.511 4.618 -14.847 1.00 76.06 100 SER A CA 1
ATOM 721 C C . SER A 1 100 ? 8.835 4.345 -15.557 1.00 76.06 100 SER A C 1
ATOM 723 O O . SER A 1 100 ? 9.906 4.536 -14.990 1.00 76.06 100 SER A O 1
ATOM 725 N N . GLN A 1 101 ? 8.764 3.928 -16.821 1.00 61.22 101 GLN A N 1
ATOM 726 C CA . GLN A 1 101 ? 9.933 3.843 -17.697 1.00 61.22 101 GLN A CA 1
ATOM 727 C C . GLN A 1 101 ? 10.129 5.164 -18.444 1.00 61.22 101 GLN A C 1
ATOM 729 O O . GLN A 1 101 ? 9.188 5.699 -19.035 1.00 61.22 101 GLN A O 1
ATOM 734 N N . ARG A 1 102 ? 11.354 5.697 -18.418 1.00 49.91 102 ARG A N 1
ATOM 735 C CA . ARG A 1 102 ? 11.736 6.891 -19.178 1.00 49.91 102 ARG A CA 1
ATOM 736 C C . ARG A 1 102 ? 12.908 6.560 -20.092 1.00 49.91 102 ARG A C 1
ATOM 738 O O . ARG A 1 102 ? 14.056 6.573 -19.660 1.00 49.91 102 ARG A O 1
ATOM 745 N N . ASP A 1 103 ? 12.596 6.312 -21.357 1.00 49.06 103 ASP A N 1
ATOM 746 C CA . ASP A 1 103 ? 13.588 6.189 -22.419 1.00 49.06 103 ASP A CA 1
ATOM 747 C C . ASP A 1 103 ? 14.078 7.579 -22.846 1.00 49.06 103 ASP A C 1
ATOM 749 O O . ASP A 1 103 ? 13.331 8.375 -23.419 1.00 49.06 103 ASP A O 1
ATOM 753 N N . GLU A 1 104 ? 15.349 7.879 -22.579 1.00 43.16 104 GLU A N 1
ATOM 754 C CA . GLU A 1 104 ? 16.045 9.024 -23.168 1.00 43.16 104 GLU A CA 1
ATOM 755 C C . GLU A 1 104 ? 17.033 8.547 -24.226 1.00 43.16 104 GLU A C 1
ATOM 757 O O . GLU A 1 104 ? 18.117 8.048 -23.926 1.00 43.16 104 GLU A O 1
ATOM 762 N N . ALA A 1 105 ? 16.668 8.741 -25.491 1.00 48.47 105 ALA A N 1
ATOM 763 C CA . ALA A 1 105 ? 17.585 8.567 -26.603 1.00 48.47 105 ALA A CA 1
ATOM 764 C C . ALA A 1 105 ? 18.249 9.909 -26.935 1.00 48.47 105 ALA A C 1
ATOM 766 O O . ALA A 1 105 ? 17.652 10.775 -27.577 1.00 48.47 105 ALA A O 1
ATOM 767 N N . THR A 1 106 ? 19.509 10.079 -26.536 1.00 51.78 106 THR A N 1
ATOM 768 C CA . THR A 1 106 ? 20.344 11.174 -27.040 1.00 51.78 106 THR A CA 1
ATOM 769 C C . THR A 1 106 ? 20.964 10.722 -28.353 1.00 51.78 106 THR A C 1
ATOM 771 O O . THR A 1 106 ? 21.881 9.902 -28.361 1.00 51.78 106 THR A O 1
ATOM 774 N N . VAL A 1 107 ? 20.479 11.243 -29.484 1.00 60.41 107 VAL A N 1
ATOM 775 C CA . VAL A 1 107 ? 21.201 11.086 -30.752 1.00 60.41 107 VAL A CA 1
ATOM 776 C C . VAL A 1 107 ? 22.525 11.838 -30.589 1.00 60.41 107 VAL A C 1
ATOM 778 O O . VAL A 1 107 ? 22.481 13.040 -30.311 1.00 60.41 107 VAL A O 1
ATOM 781 N N . PRO A 1 108 ? 23.699 11.193 -30.716 1.00 57.50 108 PRO A N 1
ATOM 782 C CA . PRO A 1 108 ? 24.950 11.926 -30.689 1.00 57.50 108 PRO A CA 1
ATOM 783 C C . PRO A 1 108 ? 24.943 12.908 -31.861 1.00 57.50 108 PRO A C 1
ATOM 785 O O . PRO A 1 108 ? 25.020 12.515 -33.024 1.00 57.50 108 PRO A O 1
ATOM 788 N N . THR A 1 109 ? 24.854 14.203 -31.567 1.00 52.34 109 THR A N 1
ATOM 789 C CA . THR A 1 109 ? 25.195 15.260 -32.516 1.00 52.34 109 THR A CA 1
ATOM 790 C C . THR A 1 109 ? 26.710 15.286 -32.656 1.00 52.34 109 THR A C 1
ATOM 792 O O . THR A 1 109 ? 27.390 16.188 -32.181 1.00 52.34 109 THR A O 1
ATOM 795 N N . THR A 1 110 ? 27.272 14.270 -33.310 1.00 52.50 110 THR A N 1
ATOM 796 C CA . THR A 1 110 ? 28.578 14.421 -33.945 1.00 52.50 110 THR A CA 1
ATOM 797 C C . THR A 1 110 ? 28.377 15.401 -35.101 1.00 52.50 110 THR A C 1
ATOM 799 O O . THR A 1 110 ? 27.595 15.095 -36.005 1.00 52.50 110 THR A O 1
ATOM 802 N N . PRO A 1 111 ? 29.033 16.576 -35.123 1.00 48.38 111 PRO A N 1
ATOM 803 C CA . PRO A 1 111 ? 29.068 17.387 -36.326 1.00 48.38 111 PRO A CA 1
ATOM 804 C C . PRO A 1 111 ? 29.790 16.572 -37.401 1.00 48.38 111 PRO A C 1
ATOM 806 O O . PRO A 1 111 ? 31.012 16.432 -37.388 1.00 48.38 111 PRO A O 1
ATOM 809 N N . SER A 1 112 ? 29.027 15.985 -38.321 1.00 54.97 112 SER A N 1
ATOM 810 C CA . SER A 1 112 ? 29.576 15.470 -39.568 1.00 54.97 112 SER A CA 1
ATOM 811 C C . SER A 1 112 ? 29.923 16.667 -40.447 1.00 54.97 112 SER A C 1
ATOM 813 O O . SER A 1 112 ? 29.103 17.152 -41.220 1.00 54.97 112 SER A O 1
ATOM 815 N N . ALA A 1 113 ? 31.130 17.192 -40.261 1.00 48.34 113 ALA A N 1
ATOM 816 C CA . ALA A 1 113 ? 31.856 17.955 -41.263 1.00 48.34 113 ALA A CA 1
ATOM 817 C C . ALA A 1 113 ? 33.334 17.966 -40.864 1.00 48.34 113 ALA A C 1
ATOM 819 O O . ALA A 1 113 ? 33.765 18.769 -40.043 1.00 48.34 113 ALA A O 1
ATOM 820 N N . SER A 1 114 ? 34.110 17.062 -41.457 1.00 50.97 114 SER A N 1
ATOM 821 C CA . SER A 1 114 ? 35.533 17.297 -41.682 1.00 50.97 114 SER A CA 1
ATOM 822 C C . SER A 1 114 ? 35.631 18.102 -42.982 1.00 50.97 114 SER A C 1
ATOM 824 O O . SER A 1 114 ? 35.323 17.549 -44.041 1.00 50.97 114 SER A O 1
ATOM 826 N N . PRO A 1 115 ? 35.980 19.402 -42.964 1.00 45.66 115 PRO A N 1
ATOM 827 C CA . PRO A 1 115 ? 36.332 20.095 -44.189 1.00 45.66 115 PRO A CA 1
ATOM 828 C C . PRO A 1 115 ? 37.707 19.585 -44.620 1.00 45.66 115 PRO A C 1
ATOM 830 O O . PRO A 1 115 ? 38.688 19.702 -43.883 1.00 45.66 115 PRO A O 1
ATOM 833 N N . ALA A 1 116 ? 37.761 19.008 -45.818 1.00 54.69 116 ALA A N 1
ATOM 834 C CA . ALA A 1 116 ? 39.000 18.741 -46.532 1.00 54.69 116 ALA A CA 1
ATOM 835 C C . ALA A 1 116 ? 39.900 19.998 -46.541 1.00 54.69 116 ALA A C 1
ATOM 837 O O . ALA A 1 116 ? 39.376 21.113 -46.634 1.00 54.69 116 ALA A O 1
ATOM 838 N N . PRO A 1 117 ? 41.237 19.863 -46.475 1.00 44.50 117 PRO A N 1
ATOM 839 C CA . PRO A 1 117 ? 42.120 21.011 -46.610 1.00 44.50 117 PRO A CA 1
ATOM 840 C C . PRO A 1 117 ? 41.935 21.631 -48.001 1.00 44.50 117 PRO A C 1
ATOM 842 O O . PRO A 1 117 ? 42.241 21.018 -49.024 1.00 44.50 117 PRO A O 1
ATOM 845 N N . ALA A 1 118 ? 41.407 22.854 -48.031 1.00 46.53 118 ALA A N 1
ATOM 846 C CA . ALA A 1 118 ? 41.367 23.683 -49.222 1.00 46.53 118 ALA A CA 1
ATOM 847 C C . ALA A 1 118 ? 42.804 24.074 -49.589 1.00 46.53 118 ALA A C 1
ATOM 849 O O . ALA A 1 118 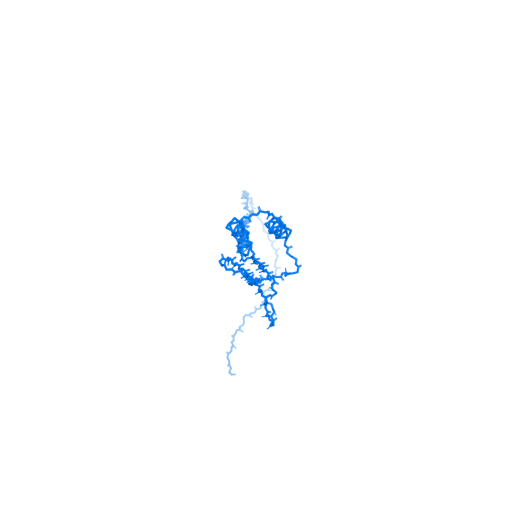? 43.500 24.731 -48.815 1.00 46.53 118 ALA A O 1
ATOM 850 N N . GLY A 1 119 ? 43.248 23.626 -50.763 1.00 37.66 119 GLY A N 1
ATOM 851 C CA . GLY A 1 119 ? 44.541 23.982 -51.326 1.00 37.66 119 GLY A CA 1
ATOM 852 C C . GLY A 1 119 ? 44.669 25.489 -51.545 1.00 37.66 119 GLY A C 1
ATOM 853 O O . GLY A 1 119 ? 43.791 26.135 -52.114 1.00 37.66 119 GLY A O 1
ATOM 854 N N . THR A 1 120 ? 45.797 26.038 -51.114 1.00 43.31 120 THR A N 1
ATOM 855 C CA . THR A 1 120 ? 46.254 27.386 -51.450 1.00 43.31 120 THR A CA 1
ATOM 856 C C . THR A 1 120 ? 46.753 27.395 -52.904 1.00 43.31 120 THR A C 1
ATOM 858 O O . THR A 1 120 ? 47.613 26.576 -53.238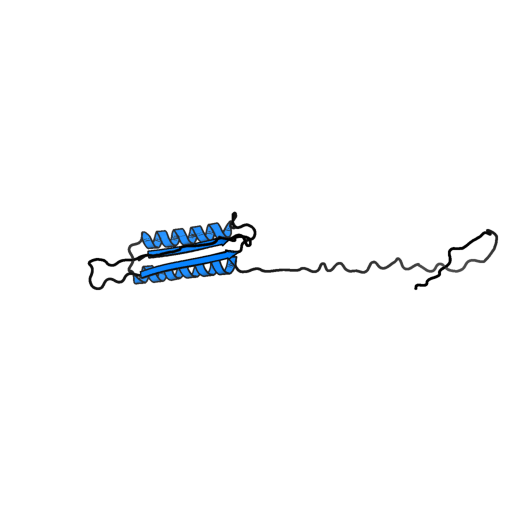 1.00 43.31 120 THR A O 1
ATOM 861 N N . PRO A 1 121 ? 46.292 28.294 -53.794 1.00 43.50 121 PRO A N 1
ATOM 862 C CA . PRO A 1 121 ? 46.899 28.432 -55.113 1.00 43.50 121 PRO A CA 1
ATOM 863 C C . PRO A 1 121 ? 48.277 29.102 -54.987 1.00 43.50 121 PRO A C 1
ATOM 865 O O . PRO A 1 121 ? 48.395 30.214 -54.477 1.00 43.50 121 PRO A O 1
ATOM 868 N N . THR A 1 122 ? 49.326 28.422 -55.453 1.00 44.00 122 THR A N 1
ATOM 869 C CA . THR A 1 122 ? 50.668 29.000 -55.662 1.00 44.00 122 THR A CA 1
ATOM 870 C C . THR A 1 122 ? 50.782 29.482 -57.118 1.00 44.00 122 THR A C 1
ATOM 872 O O . THR A 1 122 ? 50.309 28.772 -58.008 1.00 44.00 122 THR A O 1
ATOM 875 N N . PRO A 1 123 ? 51.348 30.674 -57.398 1.00 43.34 123 PRO A N 1
ATOM 876 C CA . PRO A 1 123 ? 51.391 31.238 -58.747 1.00 43.34 123 PRO A CA 1
ATOM 877 C C . PRO A 1 123 ? 52.451 30.598 -59.666 1.00 43.34 123 PRO A C 1
ATOM 879 O O . PRO A 1 123 ? 53.408 29.975 -59.216 1.00 43.34 123 PRO A O 1
ATOM 882 N N . SER A 1 124 ? 52.227 30.802 -60.971 1.00 48.22 124 SER A N 1
ATOM 883 C CA . SER A 1 124 ? 52.943 30.328 -62.165 1.00 48.22 124 SER A CA 1
ATOM 884 C C . SER A 1 124 ? 54.472 30.193 -62.101 1.00 48.22 124 SER A C 1
ATOM 886 O O . SER A 1 124 ? 55.178 31.136 -61.752 1.00 48.22 124 SER A O 1
ATOM 888 N N . GLY A 1 125 ? 54.967 29.078 -62.658 1.00 37.59 125 GLY A N 1
ATOM 889 C CA . GLY A 1 125 ? 56.343 28.890 -63.129 1.00 37.59 125 GLY A CA 1
ATOM 890 C C . GLY A 1 125 ? 56.430 27.840 -64.255 1.00 37.59 125 GLY A C 1
ATOM 891 O O . GLY A 1 125 ? 56.228 26.663 -64.000 1.00 37.59 125 GLY A O 1
ATOM 892 N N . THR A 1 126 ? 56.669 28.325 -65.482 1.00 46.53 126 THR A N 1
ATOM 893 C CA . THR A 1 126 ? 57.356 27.778 -66.687 1.00 46.53 126 THR A CA 1
ATOM 894 C C . THR A 1 126 ? 57.447 26.248 -66.954 1.00 46.53 126 THR A C 1
ATOM 896 O O . THR A 1 126 ? 57.835 25.493 -66.069 1.00 46.53 126 THR A O 1
ATOM 899 N N . PRO A 1 127 ? 57.216 25.772 -68.207 1.00 56.00 127 PRO A N 1
ATOM 900 C CA . PRO A 1 127 ? 57.196 24.345 -68.559 1.00 56.00 127 PRO A CA 1
ATOM 901 C C . PRO A 1 127 ? 58.574 23.787 -68.969 1.00 56.00 127 PRO A C 1
ATOM 903 O O . PRO A 1 127 ? 59.368 24.502 -69.576 1.00 56.00 127 PRO A O 1
ATOM 906 N N . SER A 1 128 ? 58.823 22.488 -68.736 1.00 46.47 128 SER A N 1
ATOM 907 C CA . SER A 1 128 ? 59.774 21.676 -69.529 1.00 46.47 128 SER A CA 1
ATOM 908 C C . SER A 1 128 ? 59.594 20.157 -69.285 1.00 46.47 128 SER A C 1
ATOM 910 O O . SER A 1 128 ? 59.149 19.791 -68.197 1.00 46.47 128 SER A O 1
ATOM 912 N N . PRO A 1 129 ? 59.875 19.267 -70.268 1.00 49.19 129 PRO A N 1
ATOM 913 C CA . PRO A 1 129 ? 59.196 17.977 -70.415 1.00 49.19 129 PRO A CA 1
ATOM 914 C C . PRO A 1 129 ? 60.046 16.730 -70.084 1.00 49.19 129 PRO A C 1
ATOM 916 O O . PRO A 1 129 ? 61.269 16.792 -70.019 1.00 49.19 129 PRO A O 1
ATOM 919 N N . ALA A 1 130 ? 59.345 15.587 -70.036 1.00 41.72 130 ALA A N 1
ATOM 920 C CA . ALA A 1 130 ? 59.650 14.324 -70.734 1.00 41.72 130 ALA A CA 1
ATOM 921 C C . ALA A 1 130 ? 59.778 13.037 -69.885 1.00 41.72 130 ALA A C 1
ATOM 923 O O . ALA A 1 130 ? 60.580 12.930 -68.965 1.00 41.72 130 ALA A O 1
ATOM 924 N N . SER A 1 131 ? 59.054 12.033 -70.401 1.00 40.06 131 SER A N 1
ATOM 925 C CA . SER A 1 131 ? 59.387 10.603 -70.492 1.00 40.06 131 SER A CA 1
ATOM 926 C C . SER A 1 131 ? 59.130 9.683 -69.297 1.00 40.06 131 SER A C 1
ATOM 928 O O . SER A 1 131 ? 59.799 9.734 -68.274 1.00 40.06 131 SER A O 1
ATOM 930 N N . GLY A 1 132 ? 58.216 8.729 -69.517 1.00 43.38 132 GLY A N 1
ATOM 931 C CA . GLY A 1 132 ? 58.002 7.579 -68.641 1.00 43.38 132 GLY A CA 1
ATOM 932 C C . GLY A 1 132 ? 56.801 6.715 -69.032 1.00 43.38 132 GLY A C 1
ATOM 933 O O . GLY A 1 132 ? 55.855 6.594 -68.267 1.00 43.38 132 GLY A O 1
ATOM 934 N N . THR A 1 133 ? 56.823 6.155 -70.242 1.00 40.94 133 THR A N 1
ATOM 935 C CA . THR A 1 133 ? 55.955 5.081 -70.767 1.00 40.94 133 THR A CA 1
ATOM 936 C C . THR A 1 133 ? 55.818 3.932 -69.749 1.00 40.94 133 THR A C 1
ATOM 938 O O . THR A 1 133 ? 56.818 3.535 -69.159 1.00 40.94 133 THR A O 1
ATOM 941 N N . THR A 1 134 ? 54.634 3.373 -69.469 1.00 41.81 134 THR A N 1
ATOM 942 C CA . THR A 1 134 ? 54.121 2.076 -69.991 1.00 41.81 134 THR A CA 1
ATOM 943 C C . THR A 1 134 ? 52.856 1.695 -69.179 1.00 41.81 134 THR A C 1
ATOM 945 O O . THR A 1 134 ? 52.829 1.922 -67.977 1.00 41.81 134 T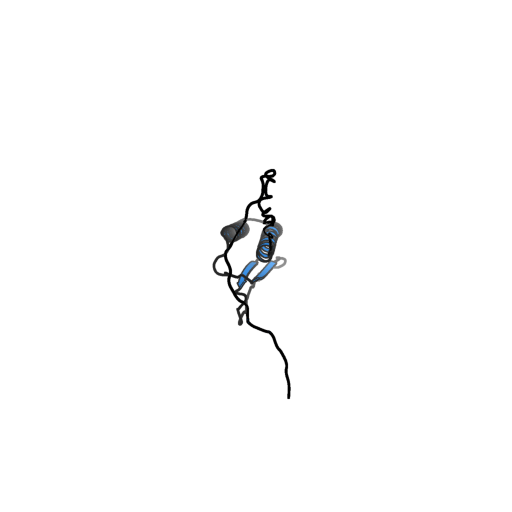HR A O 1
ATOM 948 N N . THR A 1 135 ? 51.711 1.380 -69.814 1.00 41.03 135 THR A N 1
ATOM 949 C CA . THR A 1 135 ? 51.192 0.003 -70.079 1.00 41.03 135 THR A CA 1
ATOM 950 C C . THR A 1 135 ? 50.688 -0.694 -68.796 1.00 41.03 135 THR A C 1
ATOM 952 O O . THR A 1 135 ? 51.450 -0.815 -67.856 1.00 41.03 135 THR A O 1
ATOM 955 N N . ALA A 1 136 ? 49.485 -1.255 -68.630 1.00 45.59 136 ALA A N 1
ATOM 956 C CA . ALA A 1 136 ? 48.264 -1.395 -69.417 1.00 45.59 136 ALA A CA 1
ATOM 957 C C . ALA A 1 136 ? 47.117 -1.883 -68.491 1.00 45.59 136 ALA A C 1
ATOM 959 O O . ALA A 1 136 ? 47.344 -2.592 -67.515 1.00 45.59 136 ALA A O 1
ATOM 960 N N . THR A 1 137 ? 45.887 -1.526 -68.858 1.00 54.56 137 THR A N 1
ATOM 961 C CA . THR A 1 137 ? 44.587 -2.187 -68.582 1.00 54.56 137 THR A CA 1
ATOM 962 C C . THR A 1 137 ? 44.598 -3.601 -69.214 1.00 54.56 137 THR A C 1
ATOM 964 O O . THR A 1 137 ? 45.182 -3.708 -70.294 1.00 54.56 137 THR A O 1
ATOM 967 N N . PRO A 1 138 ? 43.996 -4.684 -68.649 1.00 52.69 138 PRO A N 1
ATOM 968 C CA . PRO A 1 138 ? 42.529 -4.803 -68.584 1.00 52.69 138 PRO A CA 1
ATOM 969 C C . PRO A 1 138 ? 41.918 -5.676 -67.463 1.00 52.69 138 PRO A C 1
ATOM 971 O O . PRO A 1 138 ? 42.548 -6.573 -66.918 1.00 52.69 138 PRO A O 1
ATOM 974 N N . SER A 1 139 ? 40.620 -5.491 -67.205 1.00 47.97 139 SER A N 1
ATOM 975 C CA . SER A 1 139 ? 39.702 -6.635 -67.100 1.00 47.97 139 SER A CA 1
ATOM 976 C C . SER A 1 139 ? 38.276 -6.205 -67.491 1.00 47.97 139 SER A C 1
ATOM 978 O O . SER A 1 139 ? 37.785 -5.210 -66.953 1.00 47.97 139 SER A O 1
ATOM 980 N N . PRO A 1 140 ? 37.640 -6.871 -68.472 1.00 53.59 140 PRO A N 1
ATOM 981 C CA . PRO A 1 140 ? 36.361 -6.461 -69.041 1.00 53.59 140 PRO A CA 1
ATOM 982 C C . PRO A 1 140 ? 35.144 -7.003 -68.272 1.00 53.59 140 PRO A C 1
ATOM 984 O O . PRO A 1 140 ? 35.193 -8.047 -67.624 1.00 53.59 140 PRO A O 1
ATOM 987 N N . ALA A 1 141 ? 34.026 -6.286 -68.421 1.00 54.25 141 ALA A N 1
ATOM 988 C CA . ALA A 1 141 ? 32.665 -6.776 -68.202 1.00 54.25 141 ALA A CA 1
ATOM 989 C C . ALA A 1 141 ? 32.394 -8.043 -69.049 1.00 54.25 141 ALA A C 1
ATOM 991 O O . ALA A 1 141 ? 33.073 -8.261 -70.050 1.00 54.25 141 ALA A O 1
ATOM 992 N N . ILE A 1 142 ? 31.424 -8.899 -68.701 1.00 49.12 142 ILE A N 1
ATOM 993 C CA . ILE A 1 142 ? 30.093 -8.947 -69.346 1.00 49.12 142 ILE A CA 1
ATOM 994 C C . ILE A 1 142 ? 29.195 -9.987 -68.617 1.00 49.12 142 ILE A C 1
ATOM 996 O O . ILE A 1 142 ? 29.632 -11.087 -68.294 1.00 49.12 142 ILE A O 1
ATOM 1000 N N . SER A 1 143 ? 27.932 -9.599 -68.401 1.00 55.69 143 SER A N 1
ATOM 1001 C CA . SER A 1 143 ? 26.712 -10.379 -68.070 1.00 55.69 143 SER A CA 1
ATOM 1002 C C . SER A 1 143 ? 26.123 -10.988 -69.368 1.00 55.69 143 SER A C 1
ATOM 1004 O O . SER A 1 143 ? 26.256 -10.286 -70.372 1.00 55.69 143 SER A O 1
ATOM 1006 N N . PRO A 1 144 ? 25.468 -12.182 -69.455 1.00 55.50 144 PRO A N 1
ATOM 1007 C CA . PRO A 1 144 ? 24.115 -12.405 -68.900 1.00 55.50 144 PRO A CA 1
ATOM 1008 C C . PRO A 1 144 ? 23.698 -13.871 -68.561 1.00 55.50 144 PRO A C 1
ATOM 1010 O O . PRO A 1 144 ? 24.368 -14.846 -68.886 1.00 55.50 144 PRO A O 1
ATOM 1013 N N . SER A 1 145 ? 22.534 -13.996 -67.906 1.00 41.72 145 SER A N 1
ATOM 1014 C CA . SER A 1 145 ? 21.628 -15.177 -67.843 1.00 41.72 145 SER A CA 1
ATOM 1015 C C . SER A 1 145 ? 20.937 -15.420 -69.214 1.00 41.72 145 SER A C 1
ATOM 1017 O O . SER A 1 145 ? 21.139 -14.578 -70.091 1.00 41.72 145 SER A O 1
ATOM 1019 N N . PRO A 1 146 ? 19.999 -16.376 -69.444 1.00 52.81 146 PRO A N 1
ATOM 1020 C CA . PRO A 1 146 ? 19.619 -17.640 -68.779 1.00 52.81 146 PRO A CA 1
ATOM 1021 C C . PRO A 1 146 ? 19.461 -18.826 -69.787 1.00 52.81 146 PRO A C 1
ATOM 1023 O O . PRO A 1 146 ? 19.482 -18.621 -71.001 1.00 52.81 146 PRO A O 1
ATOM 1026 N N . THR A 1 147 ? 19.204 -20.056 -69.321 1.00 43.16 147 THR A N 1
ATOM 1027 C CA . THR A 1 147 ? 18.142 -20.960 -69.847 1.00 43.16 147 THR A CA 1
ATOM 1028 C C . THR A 1 147 ? 17.886 -22.106 -68.880 1.00 43.16 147 THR A C 1
ATOM 1030 O O . THR A 1 147 ? 18.874 -22.613 -68.307 1.00 43.16 147 THR A O 1
#